Protein AF-A0A967J124-F1 (afdb_monomer_lite)

Radius of gyration: 13.05 Å; chains: 1; bounding box: 31×29×32 Å

Sequence (84 aa):
WIPIRPNTDAALVLALLHVLFAEGLADEEFLSRFTAGWERLRDHVLGREDGVVRDPGWAASITGVEAGRIVDLWRATWHRTGRW

Foldseek 3Di:
DFQWDPPLVVLLVLQLVLCCVVVVLDPVVCCVVPHPCVVVSNCVCCCVVPVDNSHLVVSCVHTVTHSVVSVVVSVVVCVVPSPD

pLDDT: mean 93.6, std 9.21, range [54.91, 98.56]

Structure (mmCIF, N/CA/C/O backbone):
data_AF-A0A967J124-F1
#
_entry.id   AF-A0A967J124-F1
#
loop_
_atom_site.group_PDB
_atom_site.id
_atom_site.type_symbol
_atom_site.label_atom_id
_atom_site.label_alt_id
_atom_site.label_comp_id
_atom_site.label_asym_id
_atom_site.label_entity_id
_atom_site.label_seq_id
_atom_site.pdbx_PDB_ins_code
_atom_site.Cartn_x
_atom_site.Cartn_y
_atom_site.Cartn_z
_atom_site.occupancy
_atom_site.B_iso_or_equiv
_atom_site.auth_seq_id
_atom_site.auth_comp_id
_atom_site.auth_asym_id
_atom_site.auth_atom_id
_atom_site.pdbx_PDB_model_num
ATOM 1 N N . TRP A 1 1 ? 13.287 -8.235 9.093 1.00 82.06 1 TRP A N 1
ATOM 2 C CA . TRP A 1 1 ? 14.056 -7.634 7.983 1.00 82.06 1 TRP A CA 1
ATOM 3 C C . TRP A 1 1 ? 13.489 -8.128 6.656 1.00 82.06 1 TRP A C 1
ATOM 5 O O . TRP A 1 1 ? 13.189 -9.317 6.552 1.00 82.06 1 TRP A O 1
ATOM 15 N N . ILE A 1 2 ? 13.278 -7.233 5.685 1.00 87.31 2 ILE A N 1
ATOM 16 C CA . ILE A 1 2 ? 12.793 -7.545 4.329 1.00 87.31 2 ILE A CA 1
ATOM 17 C C . ILE A 1 2 ? 13.715 -6.807 3.348 1.00 87.31 2 ILE A C 1
ATOM 19 O O . ILE A 1 2 ? 13.716 -5.576 3.360 1.00 87.31 2 ILE A O 1
ATOM 23 N N . PRO A 1 3 ? 14.530 -7.518 2.552 1.00 89.81 3 PRO A N 1
ATOM 24 C CA . PRO A 1 3 ? 15.381 -6.882 1.558 1.00 89.81 3 PRO A CA 1
ATOM 25 C C . PRO A 1 3 ? 14.529 -6.491 0.349 1.00 89.81 3 PRO A C 1
ATOM 27 O O . PRO A 1 3 ? 14.172 -7.340 -0.461 1.00 89.81 3 PRO A O 1
ATOM 30 N N . ILE A 1 4 ? 14.183 -5.211 0.251 1.00 95.75 4 ILE A N 1
ATOM 31 C CA . ILE A 1 4 ? 13.513 -4.664 -0.932 1.00 95.75 4 ILE A CA 1
ATOM 32 C C . ILE A 1 4 ? 14.549 -4.170 -1.940 1.00 95.75 4 ILE A C 1
ATOM 34 O O . ILE A 1 4 ? 15.624 -3.696 -1.555 1.00 95.75 4 ILE A O 1
ATOM 38 N N . ARG A 1 5 ? 14.221 -4.231 -3.233 1.00 96.94 5 ARG A N 1
ATOM 39 C CA . ARG A 1 5 ? 14.991 -3.536 -4.268 1.00 96.94 5 ARG A CA 1
ATOM 40 C C . ARG A 1 5 ? 15.077 -2.037 -3.915 1.00 96.94 5 ARG A C 1
ATOM 42 O O . ARG A 1 5 ? 14.045 -1.443 -3.595 1.00 96.94 5 ARG A O 1
ATOM 49 N N . PRO A 1 6 ? 16.260 -1.399 -3.967 1.00 97.50 6 PRO A N 1
ATOM 50 C CA . PRO A 1 6 ? 16.381 0.024 -3.650 1.00 97.50 6 PRO A CA 1
ATOM 51 C C . PRO A 1 6 ? 15.413 0.895 -4.464 1.00 97.50 6 PRO A C 1
ATOM 53 O O . PRO A 1 6 ? 15.221 0.645 -5.654 1.00 97.50 6 PRO A O 1
ATOM 56 N N . ASN A 1 7 ? 14.844 1.921 -3.820 1.00 97.12 7 ASN A N 1
ATOM 57 C CA . ASN A 1 7 ? 13.873 2.868 -4.391 1.00 97.12 7 ASN A CA 1
ATOM 58 C C . ASN A 1 7 ? 12.536 2.241 -4.841 1.00 97.12 7 ASN A C 1
ATOM 60 O O . ASN A 1 7 ? 11.915 2.722 -5.787 1.00 97.12 7 ASN A O 1
ATOM 64 N N . THR A 1 8 ? 12.093 1.155 -4.196 1.00 98.06 8 THR A N 1
ATOM 65 C CA . THR A 1 8 ? 10.803 0.495 -4.499 1.00 98.06 8 THR A CA 1
ATOM 66 C C . THR A 1 8 ? 9.859 0.397 -3.297 1.00 98.06 8 THR A C 1
ATOM 68 O O . THR A 1 8 ? 8.802 -0.226 -3.375 1.00 98.06 8 THR A O 1
ATOM 71 N N . ASP A 1 9 ? 10.196 1.050 -2.187 1.00 97.00 9 ASP A N 1
ATOM 72 C CA . ASP A 1 9 ? 9.393 1.104 -0.960 1.00 97.00 9 ASP A CA 1
ATOM 73 C C . ASP A 1 9 ? 7.984 1.667 -1.194 1.00 97.00 9 ASP A C 1
ATOM 75 O O . ASP A 1 9 ? 7.024 1.147 -0.627 1.00 97.00 9 ASP A O 1
ATOM 79 N N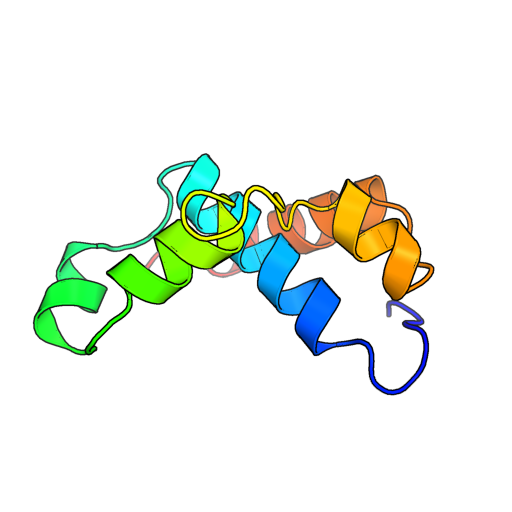 . ALA A 1 10 ? 7.824 2.639 -2.097 1.00 97.69 10 ALA A N 1
ATOM 80 C CA . ALA A 1 10 ? 6.509 3.150 -2.474 1.00 97.69 10 ALA A CA 1
ATOM 81 C C . ALA A 1 10 ? 5.590 2.051 -3.039 1.00 97.69 10 ALA A C 1
ATOM 83 O O . ALA A 1 10 ? 4.414 2.001 -2.688 1.00 97.69 10 ALA A O 1
ATOM 84 N N . ALA A 1 11 ? 6.115 1.131 -3.859 1.00 98.12 11 ALA A N 1
ATOM 85 C CA . ALA A 1 11 ? 5.325 0.014 -4.381 1.00 98.12 11 ALA A CA 1
ATOM 86 C C . ALA A 1 11 ? 4.887 -0.935 -3.255 1.00 98.12 11 ALA A C 1
ATOM 88 O O . ALA A 1 11 ? 3.742 -1.380 -3.230 1.00 98.12 11 ALA A O 1
ATOM 89 N N . LEU A 1 12 ? 5.765 -1.183 -2.279 1.00 97.62 12 LEU A N 1
ATOM 90 C CA . LEU A 1 12 ? 5.410 -1.966 -1.098 1.00 97.62 12 LEU A CA 1
ATOM 91 C C . LEU A 1 12 ? 4.283 -1.295 -0.297 1.00 97.62 12 LEU A C 1
ATOM 93 O O . LEU A 1 12 ? 3.301 -1.952 0.037 1.00 97.62 12 LEU A O 1
ATOM 97 N N . VAL A 1 13 ? 4.399 0.005 -0.011 1.00 97.06 13 VAL A N 1
ATOM 98 C CA . VAL A 1 13 ? 3.387 0.749 0.758 1.00 97.06 13 VAL A CA 1
ATOM 99 C C . VAL A 1 13 ? 2.044 0.784 0.028 1.00 97.06 13 VAL A C 1
ATOM 101 O O . VAL A 1 13 ? 1.014 0.559 0.660 1.00 97.06 13 VAL A O 1
ATOM 104 N N . LEU A 1 14 ? 2.037 0.996 -1.291 1.00 98.12 14 LEU A N 1
ATOM 105 C CA . LEU A 1 14 ? 0.808 0.974 -2.090 1.00 98.12 14 LEU A CA 1
ATOM 106 C C . LEU A 1 14 ? 0.112 -0.393 -2.032 1.00 98.12 14 LEU A C 1
ATOM 108 O O . LEU A 1 14 ? -1.109 -0.428 -1.915 1.00 98.12 14 LEU A O 1
ATOM 112 N N . ALA A 1 15 ? 0.867 -1.495 -2.015 1.00 98.19 15 ALA A N 1
ATOM 113 C CA . ALA A 1 15 ? 0.296 -2.827 -1.819 1.00 98.19 15 ALA A CA 1
ATOM 114 C C . ALA A 1 15 ? -0.272 -3.061 -0.420 1.00 98.19 15 ALA A C 1
ATOM 116 O O . ALA A 1 15 ? -1.317 -3.694 -0.284 1.00 98.19 15 ALA A O 1
ATOM 117 N N . LEU A 1 16 ? 0.357 -2.525 0.625 1.00 96.81 16 LEU A N 1
ATOM 118 C CA . LEU A 1 16 ? -0.211 -2.594 1.974 1.00 96.81 16 LEU A CA 1
ATOM 119 C C . LEU A 1 16 ? -1.504 -1.769 2.080 1.00 96.81 16 LEU A C 1
ATOM 121 O O . LEU A 1 16 ? -2.479 -2.232 2.666 1.00 96.81 16 LEU A O 1
ATOM 125 N N . LEU A 1 17 ? -1.541 -0.583 1.465 1.00 96.88 17 LEU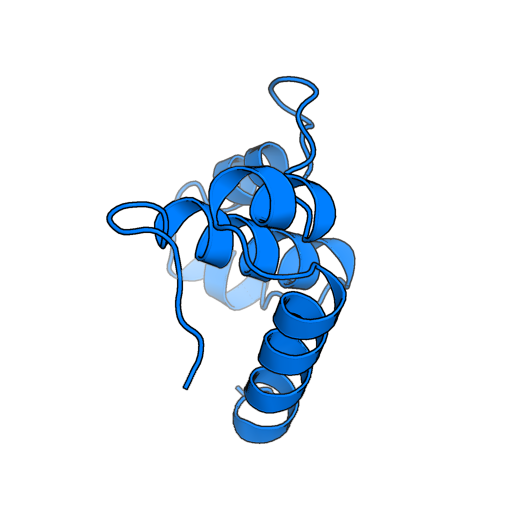 A N 1
ATOM 126 C CA . LEU A 1 17 ? -2.749 0.244 1.384 1.00 96.88 17 LEU A CA 1
ATOM 127 C C . LEU A 1 17 ? -3.849 -0.426 0.555 1.00 96.88 17 LEU A C 1
ATOM 129 O O . LEU A 1 17 ? -5.017 -0.349 0.926 1.00 96.88 17 LEU A O 1
ATOM 133 N N . HIS A 1 18 ? -3.492 -1.107 -0.536 1.00 97.88 18 HIS A N 1
ATOM 134 C CA . HIS A 1 18 ? -4.436 -1.920 -1.294 1.00 97.88 18 HIS A CA 1
ATOM 135 C C . HIS A 1 18 ? -5.113 -2.947 -0.385 1.00 97.88 18 HIS A C 1
ATOM 137 O O . HIS A 1 18 ? -6.337 -3.005 -0.367 1.00 97.88 18 HIS A O 1
ATOM 143 N N . VAL A 1 19 ? -4.343 -3.710 0.402 1.00 96.69 19 VAL A N 1
ATOM 144 C CA . VAL A 1 19 ? -4.906 -4.707 1.327 1.00 96.69 19 VAL A CA 1
ATOM 145 C C . VAL A 1 19 ? -5.792 -4.040 2.387 1.00 96.69 19 VAL A C 1
ATOM 147 O O . VAL A 1 19 ? -6.916 -4.490 2.590 1.00 96.69 19 VAL A O 1
ATOM 150 N N . LEU A 1 20 ? -5.350 -2.926 2.988 1.00 95.25 20 LEU A N 1
ATOM 151 C CA . LEU A 1 20 ? -6.142 -2.140 3.947 1.00 95.25 20 LEU A CA 1
ATOM 152 C C . LEU A 1 20 ? -7.527 -1.766 3.385 1.00 95.25 20 LEU A C 1
ATOM 154 O O . LEU A 1 20 ? -8.542 -1.983 4.047 1.00 95.25 20 LEU A O 1
ATOM 158 N N . PHE A 1 21 ? -7.577 -1.200 2.176 1.00 96.44 21 PHE A N 1
ATOM 159 C CA . PHE A 1 21 ? -8.835 -0.772 1.561 1.00 96.44 21 PHE A CA 1
ATOM 160 C C . PHE A 1 21 ? -9.663 -1.941 1.014 1.00 96.44 21 PHE A C 1
ATOM 162 O O . PHE A 1 21 ? -10.886 -1.915 1.127 1.00 96.44 21 PHE A O 1
ATOM 169 N N . ALA A 1 22 ? -9.028 -2.964 0.436 1.00 96.12 22 ALA A N 1
ATOM 170 C CA . ALA A 1 22 ? -9.715 -4.134 -0.111 1.00 96.12 22 ALA A CA 1
ATOM 171 C C . ALA A 1 22 ? -10.380 -4.984 0.983 1.00 96.12 22 ALA A C 1
ATOM 173 O O . ALA A 1 22 ? -11.453 -5.540 0.755 1.00 96.12 22 ALA A O 1
ATOM 174 N N . GLU A 1 23 ? -9.778 -5.052 2.174 1.00 94.06 23 GLU A N 1
ATOM 175 C CA . GLU A 1 23 ? -10.339 -5.743 3.342 1.00 94.06 23 GLU A CA 1
ATOM 176 C C . GLU A 1 23 ? -11.299 -4.860 4.166 1.00 94.06 23 GLU A C 1
ATOM 178 O O . GLU A 1 23 ? -11.884 -5.337 5.136 1.00 94.06 23 GLU A O 1
ATOM 183 N N . GLY A 1 24 ? -11.4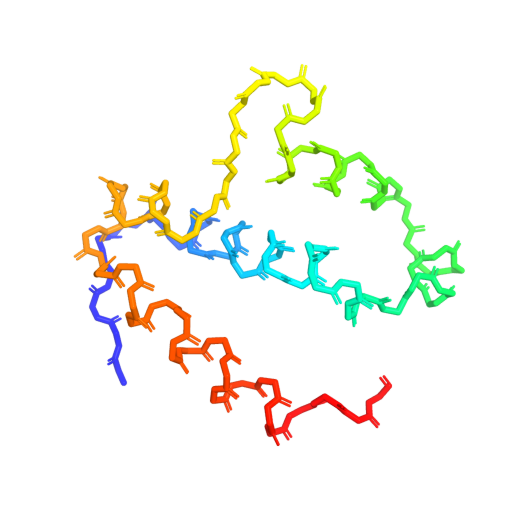92 -3.587 3.793 1.00 93.44 24 GLY A N 1
ATOM 184 C CA . GLY A 1 24 ? -12.384 -2.665 4.508 1.00 93.44 24 GLY A CA 1
ATOM 185 C C . GLY A 1 24 ? -11.899 -2.307 5.917 1.00 93.44 24 GLY A C 1
ATOM 186 O O . GLY A 1 24 ? -12.709 -2.061 6.805 1.00 93.44 24 GLY A O 1
ATOM 187 N N . LEU A 1 25 ? -10.581 -2.310 6.131 1.00 92.56 25 LEU A N 1
ATOM 188 C CA . LEU A 1 25 ? -9.945 -2.080 7.433 1.00 92.56 25 LEU A CA 1
ATOM 189 C C . LEU A 1 25 ? -9.547 -0.613 7.660 1.00 92.56 25 LEU A C 1
ATOM 191 O O . LEU A 1 25 ? -9.040 -0.269 8.725 1.00 92.56 25 LEU A O 1
ATOM 195 N N . ALA A 1 26 ? -9.743 0.251 6.662 1.00 93.44 26 ALA A N 1
ATOM 196 C CA . ALA A 1 26 ? -9.498 1.682 6.790 1.00 93.44 26 ALA A CA 1
ATOM 197 C C . ALA A 1 26 ? -10.541 2.341 7.705 1.00 93.44 26 ALA A C 1
ATOM 199 O O . ALA A 1 26 ? -11.742 2.160 7.511 1.00 93.44 26 ALA A O 1
ATOM 200 N N . ASP A 1 27 ? -10.086 3.168 8.647 1.00 94.50 27 ASP A N 1
ATOM 201 C CA . ASP A 1 27 ? -10.964 4.074 9.391 1.00 94.50 27 ASP A CA 1
ATOM 202 C C . ASP A 1 27 ? -11.389 5.239 8.481 1.00 94.50 27 ASP A C 1
ATOM 204 O O . ASP A 1 27 ? -10.755 6.297 8.424 1.00 94.50 27 ASP A O 1
ATOM 208 N N . GLU A 1 28 ? -12.452 5.015 7.706 1.00 93.81 28 GLU A N 1
ATOM 209 C CA . GLU A 1 28 ? -12.980 6.018 6.780 1.00 93.81 28 GLU A CA 1
ATOM 210 C C . GLU A 1 28 ? -13.546 7.251 7.511 1.00 93.81 28 GLU A C 1
ATOM 212 O O . GLU A 1 28 ? -13.517 8.347 6.947 1.00 93.81 28 GLU A O 1
ATOM 217 N N . GLU A 1 29 ? -13.995 7.132 8.771 1.00 96.00 29 GLU A N 1
ATOM 218 C CA . GLU A 1 29 ? -14.451 8.297 9.542 1.00 96.00 29 GLU A CA 1
ATOM 219 C C . GLU A 1 29 ? -13.267 9.219 9.847 1.00 96.00 29 GLU A C 1
ATOM 221 O O . GLU A 1 29 ? -13.320 10.419 9.553 1.00 96.00 29 GLU A O 1
ATOM 226 N N . PHE A 1 30 ? -12.171 8.662 10.364 1.00 96.00 30 PHE A N 1
ATOM 227 C CA . PHE A 1 30 ? -10.947 9.416 10.605 1.00 96.00 30 PHE A CA 1
ATOM 228 C C . PHE A 1 30 ? -10.417 10.044 9.314 1.00 96.00 30 PHE A C 1
ATOM 230 O O . PHE A 1 30 ? -10.128 11.245 9.281 1.00 96.00 30 PHE A O 1
ATOM 237 N N . LEU A 1 31 ? -10.331 9.262 8.233 1.00 96.81 31 LEU A N 1
ATOM 238 C CA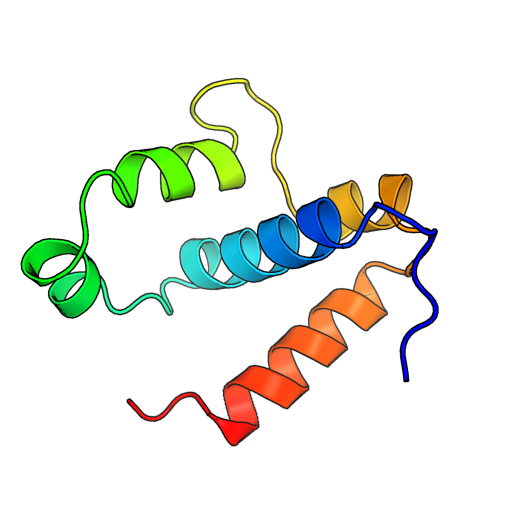 . LEU A 1 31 ? -9.852 9.756 6.943 1.00 96.81 31 LEU A CA 1
ATOM 239 C C . LEU A 1 31 ? -10.717 10.912 6.429 1.00 96.81 31 LEU A C 1
ATOM 241 O O . LEU A 1 31 ? -10.165 11.939 6.027 1.00 96.81 31 LEU A O 1
ATOM 245 N N . SER A 1 32 ? -12.044 10.794 6.515 1.00 96.81 32 SER A N 1
ATOM 246 C CA . SER A 1 32 ? -12.969 11.841 6.067 1.00 96.81 32 SER A CA 1
ATOM 247 C C . SER A 1 32 ? -12.855 13.139 6.877 1.00 96.81 32 SER A C 1
ATOM 249 O O . SER A 1 32 ? -13.054 14.226 6.335 1.00 96.81 32 SER A O 1
ATOM 251 N N . ARG A 1 33 ? -12.516 13.048 8.170 1.00 97.94 33 ARG A N 1
ATOM 252 C CA . ARG A 1 33 ? -12.435 14.203 9.080 1.00 97.94 33 ARG A CA 1
ATOM 253 C C . ARG A 1 33 ? -11.074 14.887 9.068 1.00 97.94 33 ARG A C 1
ATOM 255 O O . ARG A 1 33 ? -11.008 16.096 9.287 1.00 97.94 33 ARG A O 1
ATOM 262 N N . PHE A 1 34 ? -10.001 14.125 8.867 1.00 97.88 34 PHE A N 1
ATOM 263 C CA . PHE A 1 34 ? -8.633 14.590 9.121 1.00 97.88 34 PHE A CA 1
ATOM 264 C C . PHE A 1 34 ? -7.704 14.529 7.908 1.00 97.88 34 PHE A C 1
ATOM 266 O O . PHE A 1 34 ? -6.549 14.942 8.008 1.00 97.88 34 PHE A O 1
ATOM 273 N N . THR A 1 35 ? -8.177 14.047 6.759 1.00 97.50 35 THR A N 1
ATOM 274 C CA . THR A 1 35 ? -7.389 13.998 5.523 1.00 97.50 35 THR A CA 1
ATOM 275 C C . THR A 1 35 ? -8.186 14.554 4.346 1.00 97.50 35 THR A C 1
ATOM 277 O O . THR A 1 35 ? -9.392 14.759 4.434 1.00 97.50 35 THR A O 1
ATOM 280 N N . ALA A 1 36 ? -7.508 14.816 3.230 1.00 97.44 36 ALA A N 1
ATOM 281 C CA . ALA A 1 36 ? -8.146 15.231 1.989 1.00 97.44 36 ALA A CA 1
ATOM 282 C C . ALA A 1 36 ? -7.660 14.348 0.836 1.00 97.44 36 ALA A C 1
ATOM 284 O O . ALA A 1 36 ? -6.460 14.097 0.709 1.00 97.44 36 ALA A O 1
ATOM 285 N N . GLY A 1 37 ? -8.587 13.902 -0.017 1.00 95.44 37 GLY A N 1
ATOM 286 C CA . GLY A 1 37 ? -8.276 13.124 -1.219 1.00 95.44 37 GLY A CA 1
ATOM 287 C C . GLY A 1 37 ? -7.896 11.662 -0.966 1.00 95.44 37 GLY A C 1
ATOM 288 O O . GLY A 1 37 ? -7.283 11.039 -1.835 1.00 95.44 37 GLY A O 1
ATOM 289 N N . TRP A 1 38 ? -8.245 11.097 0.193 1.00 97.12 38 TRP A N 1
ATOM 290 C CA . TRP A 1 38 ? -7.986 9.687 0.506 1.00 97.12 38 TRP A CA 1
ATOM 291 C C . TRP A 1 38 ? -8.793 8.741 -0.395 1.00 97.12 38 TRP A C 1
ATOM 293 O O . TRP A 1 38 ? -8.325 7.650 -0.716 1.00 97.12 38 TRP A O 1
ATOM 303 N N . GLU A 1 39 ? -9.961 9.173 -0.870 1.00 97.19 39 GLU A N 1
ATOM 304 C CA . GLU A 1 39 ? -10.801 8.431 -1.808 1.00 97.19 39 GLU A CA 1
ATOM 305 C C . GLU A 1 39 ? -10.070 8.222 -3.132 1.00 97.19 39 GLU A C 1
ATOM 307 O O . GLU A 1 39 ? -10.100 7.130 -3.694 1.00 97.19 39 GLU A O 1
ATOM 312 N N . ARG A 1 40 ? -9.343 9.251 -3.584 1.00 97.19 40 ARG A N 1
ATOM 313 C CA . ARG A 1 40 ? -8.513 9.184 -4.786 1.00 97.19 40 ARG A CA 1
ATOM 314 C C . ARG A 1 40 ? -7.384 8.171 -4.615 1.00 97.19 40 ARG A C 1
ATOM 316 O O . ARG A 1 40 ? -7.139 7.359 -5.498 1.00 97.19 40 ARG A O 1
ATOM 323 N N . LEU A 1 41 ? -6.725 8.178 -3.454 1.00 97.31 41 LEU A N 1
ATOM 324 C CA . LEU A 1 41 ? -5.701 7.183 -3.129 1.00 97.31 41 LEU A CA 1
ATOM 325 C C . LEU A 1 41 ? -6.283 5.763 -3.094 1.00 97.31 41 LEU A C 1
ATOM 327 O O . LEU A 1 41 ? -5.671 4.850 -3.647 1.00 97.31 41 LEU A O 1
ATOM 331 N N . ARG A 1 42 ? -7.462 5.576 -2.489 1.00 97.81 42 ARG A N 1
ATOM 332 C CA . ARG A 1 42 ? -8.186 4.297 -2.482 1.00 97.81 42 ARG A CA 1
ATOM 333 C C . ARG A 1 42 ? -8.463 3.823 -3.906 1.00 97.81 42 ARG A C 1
ATOM 335 O O . ARG A 1 42 ? -8.136 2.691 -4.253 1.00 97.81 42 ARG A O 1
ATOM 342 N N . ASP A 1 43 ? -9.035 4.683 -4.738 1.00 98.12 43 ASP A N 1
ATOM 343 C CA . ASP A 1 43 ? -9.387 4.339 -6.114 1.00 98.12 43 ASP A CA 1
ATOM 344 C C . ASP A 1 43 ? -8.138 4.044 -6.960 1.00 98.12 43 ASP A C 1
ATOM 346 O O . ASP A 1 43 ? -8.146 3.105 -7.758 1.00 98.12 43 ASP A O 1
ATOM 350 N N . HIS A 1 44 ? -7.034 4.751 -6.709 1.00 97.88 44 HIS A N 1
ATOM 351 C CA . HIS A 1 44 ? -5.730 4.479 -7.303 1.00 97.88 44 HIS A CA 1
ATOM 352 C C . HIS A 1 44 ? -5.197 3.084 -6.937 1.00 97.88 44 HIS A C 1
ATOM 354 O O . HIS A 1 44 ? -4.851 2.297 -7.819 1.00 97.88 44 HIS A O 1
ATOM 360 N N . VAL A 1 45 ? -5.148 2.725 -5.647 1.00 98.25 45 VAL A N 1
ATOM 361 C CA . VAL A 1 45 ? -4.616 1.410 -5.222 1.00 98.25 45 VAL A CA 1
ATOM 362 C C . VAL A 1 45 ? -5.515 0.236 -5.606 1.00 98.25 45 VAL A C 1
ATOM 364 O O . VAL A 1 45 ? -5.027 -0.878 -5.812 1.00 98.25 45 VAL A O 1
ATOM 367 N N . LEU A 1 46 ? -6.814 0.486 -5.771 1.00 98.38 46 LEU A N 1
ATOM 368 C CA . LEU A 1 46 ? -7.777 -0.489 -6.283 1.00 98.38 46 LEU A CA 1
ATOM 369 C C . LEU A 1 46 ? -7.822 -0.548 -7.821 1.00 98.38 46 LEU A C 1
ATOM 371 O O . LEU A 1 46 ? -8.571 -1.356 -8.365 1.00 98.38 46 LEU A O 1
ATOM 375 N N . GLY A 1 47 ? -7.045 0.283 -8.525 1.00 98.00 47 GLY A N 1
ATOM 376 C CA . GLY A 1 47 ? -6.984 0.301 -9.990 1.00 98.00 47 GLY A CA 1
ATOM 377 C C . GLY A 1 47 ? -8.238 0.851 -10.670 1.00 98.00 47 GLY A C 1
ATOM 378 O O . GLY A 1 47 ? -8.458 0.600 -11.850 1.00 98.00 47 GLY A O 1
ATOM 379 N N . ARG A 1 48 ? -9.081 1.599 -9.953 1.00 97.62 48 ARG A N 1
ATOM 380 C CA . ARG A 1 48 ? -10.325 2.174 -10.494 1.00 97.62 48 ARG A CA 1
ATOM 381 C C . ARG A 1 48 ? -10.073 3.375 -11.405 1.00 97.62 48 ARG A C 1
ATOM 383 O O . ARG A 1 48 ? -10.906 3.670 -12.253 1.00 97.62 48 ARG A O 1
ATOM 390 N N . GLU A 1 49 ? -8.938 4.051 -11.235 1.00 94.56 49 GLU A N 1
ATOM 391 C CA . GLU A 1 49 ? -8.551 5.200 -12.061 1.00 94.56 49 GLU A CA 1
ATOM 392 C C . GLU A 1 49 ? -7.896 4.789 -13.390 1.00 94.56 49 GLU A C 1
ATOM 394 O O . GLU A 1 49 ? -8.178 5.386 -14.426 1.00 94.56 49 GLU A O 1
ATOM 399 N N . ASP A 1 50 ? -7.005 3.791 -13.362 1.00 96.00 50 ASP A N 1
ATOM 400 C CA . ASP A 1 50 ? -6.099 3.462 -14.473 1.00 96.00 50 ASP A CA 1
ATOM 401 C C . ASP A 1 50 ? -6.068 1.970 -14.854 1.00 96.00 50 ASP A C 1
ATOM 403 O O . ASP A 1 50 ? -5.309 1.572 -15.737 1.00 96.00 50 ASP A O 1
ATOM 407 N N . GLY A 1 51 ? -6.890 1.135 -14.211 1.00 97.69 51 GLY A N 1
ATOM 408 C CA . GLY A 1 51 ? -6.951 -0.311 -14.441 1.00 97.69 51 GLY A CA 1
ATOM 409 C C . GLY A 1 51 ? -5.816 -1.112 -13.795 1.00 97.69 51 GLY A C 1
ATOM 410 O O . GLY A 1 51 ? -5.806 -2.338 -13.910 1.00 97.69 51 GLY A O 1
ATOM 411 N N . VAL A 1 52 ? -4.865 -0.463 -13.112 1.00 98.25 52 VAL A N 1
ATOM 412 C CA . VAL A 1 52 ? -3.722 -1.137 -12.486 1.00 98.25 52 VAL A CA 1
ATOM 413 C C . VAL A 1 52 ? -4.019 -1.391 -11.013 1.00 98.25 52 VAL A C 1
ATOM 415 O O . VAL A 1 52 ? -3.971 -0.490 -10.177 1.00 98.25 52 VAL A O 1
ATOM 418 N N . VAL A 1 53 ? -4.301 -2.644 -10.669 1.00 98.56 53 VAL A N 1
ATOM 419 C CA . VAL A 1 53 ? -4.476 -3.046 -9.270 1.00 98.56 53 VAL A CA 1
ATOM 420 C C . VAL A 1 53 ? -3.106 -3.118 -8.597 1.00 98.56 53 VAL A C 1
ATOM 422 O O . VAL A 1 53 ? -2.237 -3.879 -9.017 1.00 98.56 53 VAL A O 1
ATOM 425 N N . ARG A 1 54 ? -2.902 -2.322 -7.544 1.00 98.56 54 ARG A N 1
ATOM 426 C CA . ARG A 1 54 ? -1.623 -2.233 -6.821 1.00 98.56 54 ARG A CA 1
ATOM 427 C C . ARG A 1 54 ? -1.591 -3.225 -5.666 1.00 98.56 54 ARG A C 1
ATOM 429 O O . ARG A 1 54 ? -1.367 -2.835 -4.533 1.00 98.56 54 ARG A O 1
ATOM 436 N N . ASP A 1 55 ? -1.872 -4.491 -5.948 1.00 98.56 55 ASP A N 1
ATOM 437 C CA . ASP A 1 55 ? -1.926 -5.569 -4.956 1.00 98.56 55 ASP A CA 1
ATOM 438 C C . ASP A 1 55 ? -0.519 -6.103 -4.574 1.00 98.56 55 ASP A C 1
ATOM 440 O O . ASP A 1 55 ? 0.502 -5.661 -5.121 1.00 98.56 55 ASP A O 1
ATOM 444 N N . PRO A 1 56 ? -0.408 -7.058 -3.626 1.00 98.38 56 PRO A N 1
ATOM 445 C CA . PRO A 1 56 ? 0.876 -7.679 -3.293 1.00 98.38 56 PRO A CA 1
ATOM 446 C C . PRO A 1 56 ? 1.586 -8.368 -4.469 1.00 98.38 56 PRO A C 1
ATOM 448 O O . PRO A 1 56 ? 2.815 -8.416 -4.479 1.00 98.38 56 PRO A O 1
ATOM 451 N N . GLY A 1 57 ? 0.855 -8.892 -5.458 1.00 98.44 57 GLY A N 1
ATOM 452 C CA . GLY A 1 57 ? 1.440 -9.501 -6.657 1.00 98.44 57 GLY A CA 1
ATOM 453 C C . GLY A 1 57 ? 2.093 -8.458 -7.564 1.00 98.44 57 GLY A C 1
ATOM 454 O O . GLY A 1 57 ? 3.233 -8.631 -8.005 1.00 98.44 57 GLY A O 1
ATOM 455 N N . TRP A 1 58 ? 1.417 -7.329 -7.764 1.00 98.56 58 TRP A N 1
ATOM 456 C CA . TRP A 1 58 ? 1.958 -6.165 -8.453 1.00 98.56 58 TRP A CA 1
ATOM 457 C C . TRP A 1 58 ? 3.230 -5.656 -7.766 1.00 98.56 58 TRP A C 1
ATOM 459 O O . TRP A 1 58 ? 4.272 -5.522 -8.416 1.00 98.56 58 TRP A O 1
ATOM 469 N N . ALA A 1 59 ? 3.197 -5.459 -6.445 1.00 98.38 59 ALA A N 1
ATOM 470 C CA . ALA A 1 59 ? 4.374 -5.003 -5.709 1.00 98.38 59 ALA A CA 1
ATOM 471 C C . ALA A 1 59 ? 5.523 -6.018 -5.743 1.00 98.38 59 ALA A C 1
ATOM 473 O O . ALA A 1 59 ? 6.686 -5.608 -5.800 1.00 98.38 59 ALA A O 1
ATOM 474 N N . ALA A 1 60 ? 5.238 -7.322 -5.761 1.00 98.31 60 ALA A N 1
ATOM 475 C CA . ALA A 1 60 ? 6.270 -8.349 -5.867 1.00 98.31 60 ALA A CA 1
ATOM 476 C C . ALA A 1 60 ? 7.103 -8.200 -7.147 1.00 98.31 60 ALA A C 1
ATOM 478 O O . ALA A 1 60 ? 8.335 -8.261 -7.097 1.00 98.31 60 ALA A O 1
ATOM 479 N N . SER A 1 61 ? 6.447 -7.895 -8.273 1.00 98.19 61 SER A N 1
ATOM 480 C CA . SER A 1 61 ? 7.119 -7.694 -9.565 1.00 98.19 61 SER A CA 1
ATOM 481 C C . SER A 1 61 ? 8.089 -6.499 -9.586 1.00 98.19 61 SER A C 1
ATOM 483 O O . SER A 1 61 ? 9.068 -6.512 -10.331 1.00 98.19 61 SER A O 1
ATOM 485 N N . ILE A 1 62 ? 7.854 -5.484 -8.745 1.00 98.25 62 ILE A N 1
ATOM 486 C CA . ILE A 1 62 ? 8.660 -4.254 -8.682 1.00 98.25 62 ILE A CA 1
ATOM 487 C C . ILE A 1 62 ? 9.749 -4.368 -7.611 1.00 98.25 62 ILE A C 1
ATOM 489 O O . ILE A 1 62 ? 10.913 -4.031 -7.842 1.00 98.25 62 ILE A O 1
ATOM 493 N N . THR A 1 63 ? 9.365 -4.833 -6.424 1.00 98.06 63 THR A N 1
ATOM 494 C CA . THR A 1 63 ? 10.212 -4.825 -5.223 1.00 98.06 63 THR A CA 1
ATOM 495 C C . THR A 1 63 ? 11.156 -6.018 -5.140 1.00 98.06 63 THR A C 1
ATOM 497 O O . THR A 1 63 ? 12.163 -5.945 -4.431 1.00 98.06 63 THR A O 1
ATOM 500 N N . GLY A 1 64 ? 10.839 -7.115 -5.838 1.00 97.25 64 GLY A N 1
ATOM 501 C CA . GLY A 1 64 ? 11.522 -8.401 -5.698 1.00 97.25 64 GLY A CA 1
ATOM 502 C C . GLY A 1 64 ? 11.174 -9.155 -4.409 1.00 97.25 64 GLY A C 1
ATOM 503 O O . GLY A 1 64 ? 11.839 -10.135 -4.083 1.00 97.25 64 GLY A O 1
ATOM 504 N N . VAL A 1 65 ? 10.166 -8.706 -3.654 1.00 97.25 65 VAL A N 1
ATOM 505 C CA . VAL A 1 65 ? 9.666 -9.399 -2.462 1.00 97.25 65 VAL A CA 1
ATOM 506 C C . VAL A 1 65 ? 8.476 -10.262 -2.841 1.00 97.25 65 VAL A C 1
ATOM 508 O O . VAL A 1 65 ? 7.495 -9.753 -3.361 1.00 97.25 65 VAL A O 1
ATOM 511 N N . GLU A 1 66 ? 8.521 -11.550 -2.510 1.00 97.69 66 GLU A N 1
ATOM 512 C CA . GLU A 1 66 ? 7.388 -12.459 -2.715 1.00 97.69 66 GLU A CA 1
ATOM 513 C C . GLU A 1 66 ? 6.080 -11.906 -2.131 1.00 97.69 66 GLU A C 1
ATOM 515 O O . GLU A 1 66 ? 6.042 -11.465 -0.978 1.00 97.69 66 GLU A O 1
ATOM 520 N N . ALA A 1 67 ? 4.986 -11.995 -2.892 1.00 97.69 67 ALA A N 1
ATOM 521 C CA . ALA A 1 67 ? 3.679 -11.463 -2.496 1.00 97.69 67 ALA A CA 1
ATOM 522 C C . ALA A 1 67 ? 3.217 -12.002 -1.130 1.00 97.69 67 ALA A C 1
ATOM 524 O O . ALA A 1 67 ? 2.729 -11.247 -0.290 1.00 97.69 67 ALA A O 1
ATOM 525 N N . GLY A 1 68 ? 3.455 -13.292 -0.861 1.00 96.44 68 GLY A N 1
ATOM 526 C CA . GLY A 1 68 ? 3.156 -13.904 0.437 1.00 96.44 68 GLY A CA 1
ATOM 527 C C . GLY A 1 68 ? 3.881 -13.220 1.600 1.00 96.44 68 GLY A C 1
ATOM 528 O O . GLY A 1 68 ? 3.286 -12.987 2.646 1.00 96.44 68 GLY A O 1
ATOM 529 N N . ARG A 1 69 ? 5.128 -12.780 1.395 1.00 96.31 69 ARG A N 1
ATOM 530 C CA . ARG A 1 69 ? 5.904 -12.065 2.418 1.00 96.31 69 ARG A CA 1
ATOM 531 C C . ARG A 1 69 ? 5.382 -10.648 2.667 1.00 96.31 69 ARG A C 1
ATOM 533 O O . ARG A 1 69 ? 5.514 -10.148 3.783 1.00 96.31 69 ARG A O 1
ATOM 540 N N . ILE A 1 70 ? 4.784 -10.010 1.661 1.00 96.38 70 ILE A N 1
ATOM 541 C CA . ILE A 1 70 ? 4.087 -8.722 1.809 1.00 96.38 70 ILE A CA 1
ATOM 542 C C . ILE A 1 70 ? 2.796 -8.913 2.622 1.00 96.38 70 ILE A C 1
ATOM 544 O O . ILE A 1 70 ? 2.525 -8.134 3.534 1.00 96.38 70 ILE A O 1
ATOM 548 N N . VAL A 1 71 ? 2.041 -9.985 2.362 1.00 95.06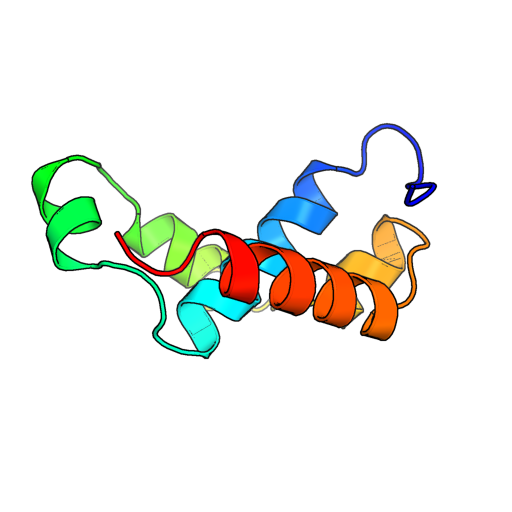 71 VAL A N 1
ATOM 549 C CA . VAL A 1 71 ? 0.849 -10.344 3.153 1.00 95.06 71 VAL A CA 1
ATOM 550 C C . VAL A 1 71 ? 1.219 -10.684 4.602 1.00 95.06 71 VAL A C 1
ATOM 552 O O . VAL A 1 71 ? 0.549 -10.239 5.533 1.00 95.06 71 VAL A O 1
ATOM 555 N N . ASP A 1 72 ? 2.310 -11.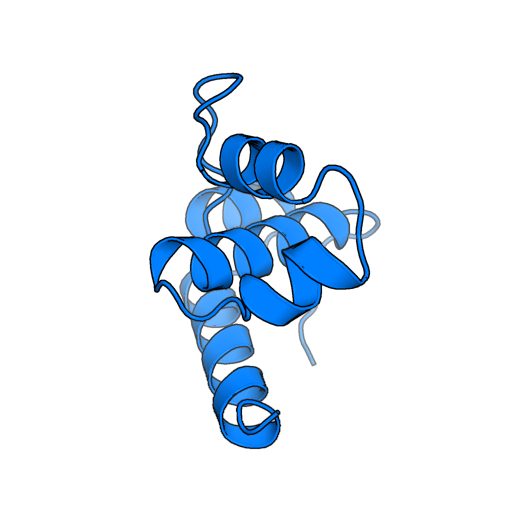415 4.823 1.00 94.31 72 ASP A N 1
ATOM 556 C CA . ASP A 1 72 ? 2.795 -11.719 6.173 1.00 94.31 72 ASP A CA 1
ATOM 557 C C . ASP A 1 72 ? 3.234 -10.452 6.919 1.00 94.31 72 ASP A C 1
ATOM 559 O O . ASP A 1 72 ? 2.953 -10.306 8.112 1.00 94.31 72 ASP A O 1
ATOM 563 N N . LEU A 1 73 ? 3.874 -9.505 6.220 1.00 92.88 73 LEU A N 1
ATOM 564 C CA . LEU A 1 73 ? 4.198 -8.187 6.767 1.00 92.88 73 LEU A CA 1
ATOM 565 C C . LEU A 1 73 ? 2.930 -7.435 7.193 1.00 92.88 73 LEU A C 1
ATOM 567 O O . LEU A 1 73 ? 2.896 -6.894 8.303 1.00 92.88 73 LEU A O 1
ATOM 571 N N . TRP A 1 74 ? 1.900 -7.414 6.339 1.00 92.44 74 TRP A N 1
ATOM 572 C CA . TRP A 1 74 ? 0.605 -6.808 6.653 1.00 92.44 74 TRP A CA 1
ATOM 573 C C . TRP A 1 74 ? 0.016 -7.404 7.932 1.00 92.44 74 TRP A C 1
ATOM 575 O O . TRP A 1 74 ? -0.213 -6.678 8.898 1.00 92.44 74 TRP A O 1
ATOM 585 N N . ARG A 1 75 ? -0.124 -8.733 7.991 1.00 90.69 75 ARG A N 1
ATOM 586 C CA . ARG A 1 75 ? -0.677 -9.447 9.153 1.00 90.69 75 ARG A CA 1
ATOM 587 C C . ARG A 1 75 ? 0.108 -9.165 10.428 1.00 90.69 75 ARG A C 1
ATOM 589 O O . ARG A 1 75 ? -0.479 -8.846 11.460 1.00 90.69 75 ARG A O 1
ATOM 596 N N . ALA A 1 76 ? 1.437 -9.232 10.363 1.00 88.75 76 ALA A N 1
ATOM 597 C CA . ALA A 1 76 ? 2.296 -8.955 11.511 1.00 88.75 76 ALA A CA 1
ATOM 598 C C . ALA A 1 76 ? 2.161 -7.509 12.016 1.00 88.75 76 ALA A C 1
ATOM 600 O O . ALA A 1 76 ? 2.321 -7.264 13.212 1.00 88.75 76 ALA A O 1
ATOM 601 N N . THR A 1 77 ? 1.879 -6.559 11.123 1.00 83.94 77 THR A N 1
ATOM 602 C CA . THR A 1 77 ? 1.692 -5.145 11.470 1.00 83.94 77 THR A CA 1
ATOM 603 C C . THR A 1 77 ? 0.294 -4.921 12.037 1.00 83.94 77 THR A C 1
ATOM 605 O O . THR A 1 77 ? 0.162 -4.456 13.168 1.00 83.94 77 THR A O 1
ATOM 608 N N . TRP A 1 78 ? -0.743 -5.350 11.315 1.00 81.94 78 TRP A N 1
ATOM 609 C CA . TRP A 1 78 ? -2.140 -5.176 11.704 1.00 81.94 78 TRP A CA 1
ATOM 610 C C . TRP A 1 78 ? -2.461 -5.822 13.055 1.00 81.94 78 TRP A C 1
ATOM 612 O O . TRP A 1 78 ? -3.048 -5.178 13.918 1.00 81.94 78 TRP A O 1
ATOM 622 N N . HIS A 1 79 ? -1.983 -7.043 13.323 1.00 74.94 79 HIS A N 1
ATOM 623 C CA . HIS A 1 79 ? -2.190 -7.681 14.630 1.00 74.94 79 HIS A CA 1
ATOM 624 C C . HIS A 1 79 ? -1.498 -6.955 15.794 1.00 74.94 79 HIS A C 1
ATOM 626 O O . HIS A 1 79 ? -1.882 -7.147 16.946 1.00 74.94 79 HIS A O 1
ATOM 632 N N . ARG A 1 80 ? -0.485 -6.124 15.521 1.00 68.81 80 ARG A N 1
ATOM 633 C CA . ARG A 1 80 ? 0.221 -5.345 16.548 1.00 68.81 80 ARG A CA 1
ATOM 634 C C . ARG A 1 80 ? -0.385 -3.964 16.770 1.00 68.81 80 ARG A C 1
ATOM 636 O O . ARG A 1 80 ? -0.246 -3.440 17.872 1.00 68.81 80 ARG A O 1
ATOM 643 N N . THR A 1 81 ? -1.004 -3.369 15.751 1.00 68.75 81 THR A N 1
ATOM 644 C CA . THR A 1 81 ? -1.408 -1.952 15.772 1.00 68.75 81 THR A CA 1
ATOM 645 C C . THR A 1 81 ? -2.883 -1.690 15.472 1.00 68.75 81 THR A C 1
ATOM 647 O O . THR A 1 81 ? -3.321 -0.566 15.685 1.00 68.75 81 THR A O 1
ATOM 650 N N . GLY A 1 82 ? -3.650 -2.675 14.994 1.00 58.72 82 GLY A N 1
ATOM 651 C CA . GLY A 1 82 ? -5.027 -2.539 14.485 1.00 58.72 82 GLY A CA 1
ATOM 652 C C . GLY A 1 82 ? -6.102 -2.340 15.557 1.00 58.72 82 GLY A C 1
ATOM 653 O O . GLY A 1 82 ? -7.105 -3.049 15.564 1.00 58.72 82 GLY A O 1
ATOM 654 N N . ARG A 1 83 ? -5.876 -1.426 16.505 1.00 54.91 83 ARG A N 1
ATOM 655 C CA . ARG A 1 83 ? -6.808 -1.127 17.602 1.00 54.91 83 ARG A CA 1
ATOM 656 C C . ARG A 1 83 ? -7.015 0.373 17.842 1.00 54.91 83 ARG A C 1
ATOM 658 O O . ARG A 1 83 ? -7.332 0.750 18.969 1.00 54.91 83 ARG A O 1
ATOM 665 N N . TRP A 1 84 ? -6.802 1.195 16.821 1.00 55.44 84 TRP A N 1
ATOM 666 C CA . TRP A 1 84 ? -7.129 2.620 16.848 1.00 55.44 84 TRP A CA 1
ATOM 667 C C . TRP A 1 84 ? -8.341 2.863 15.973 1.00 55.44 84 TRP A C 1
ATOM 669 O O . TRP A 1 84 ? -8.344 2.280 14.866 1.00 55.44 84 TRP A O 1
#

Secondary structure (DSSP, 8-state):
---PPTT-HHHHHHHHHHHHHHTT-S-HHHHHHH-SSHHHHHHHHTTTTTS----HHHHHHHH---HHHHHHHHHHHHHHH---